Protein AF-A0A947CZM6-F1 (afdb_monomer_lite)

Sequence (108 aa):
MIAEAGWRAFPPRLPDQPIFYPVTNLDYAVRIARDWNTKFGDRLGHVTRFSVLKRYLDRFETRIVGGAEHEEYWIPAEGLPEFNANIVGLIEVVASFTEADRIAAETG

Foldseek 3Di:
DCVVVVQLADDQDDPVDFWDKDWDDPVVLVCCQQVPVLVDDPNKGWRKDWDFDVVVCVVWDWDQDDDPRGTITTHTSVCRVVRSVRIDDGIDGPDMYGNVNNVVVVPD

Organism: NCBI:txid2840188

Structure (mmCIF, N/CA/C/O backbone):
data_AF-A0A947CZM6-F1
#
_entry.id   AF-A0A947CZM6-F1
#
loop_
_atom_site.group_PDB
_atom_site.id
_atom_site.type_symbol
_atom_site.label_atom_id
_atom_site.label_alt_id
_atom_site.label_comp_id
_atom_site.label_asym_id
_atom_site.label_entity_id
_atom_site.label_seq_id
_atom_site.pdbx_PDB_ins_code
_atom_site.Cartn_x
_atom_site.Cartn_y
_atom_site.Cartn_z
_atom_site.occupancy
_atom_site.B_iso_or_equiv
_atom_site.auth_seq_id
_atom_site.auth_comp_id
_atom_site.auth_asym_id
_atom_site.auth_atom_id
_atom_site.pdbx_PDB_model_num
ATOM 1 N N . MET A 1 1 ? 9.346 -0.074 8.823 1.00 86.12 1 MET A N 1
ATOM 2 C CA . MET A 1 1 ? 8.863 -0.960 7.733 1.00 86.12 1 MET A CA 1
ATOM 3 C C . MET A 1 1 ? 7.653 -1.767 8.196 1.00 86.12 1 MET A C 1
ATOM 5 O O . MET A 1 1 ? 7.520 -1.989 9.390 1.00 86.12 1 MET A O 1
ATOM 9 N N . ILE A 1 2 ? 6.783 -2.239 7.291 1.00 91.94 2 ILE A N 1
ATOM 10 C CA . ILE A 1 2 ? 5.622 -3.089 7.664 1.00 91.94 2 ILE A CA 1
ATOM 11 C C . ILE A 1 2 ? 6.084 -4.388 8.355 1.00 91.94 2 ILE A C 1
ATOM 13 O O . ILE A 1 2 ? 5.483 -4.832 9.333 1.00 91.94 2 ILE A O 1
ATOM 17 N N . ALA A 1 3 ? 7.200 -4.961 7.891 1.00 92.69 3 ALA A N 1
ATOM 18 C CA . ALA A 1 3 ? 7.800 -6.159 8.476 1.00 92.69 3 ALA A CA 1
ATOM 19 C C . ALA A 1 3 ? 8.244 -5.964 9.941 1.00 92.69 3 ALA A C 1
ATOM 21 O O . ALA A 1 3 ? 8.068 -6.866 10.754 1.00 92.69 3 ALA A O 1
ATOM 22 N N . GLU A 1 4 ? 8.749 -4.779 10.305 1.00 93.69 4 GLU A N 1
ATOM 23 C CA . GLU A 1 4 ? 9.139 -4.453 11.692 1.00 93.69 4 GLU A CA 1
ATOM 24 C C . GLU A 1 4 ? 7.929 -4.399 12.631 1.00 93.69 4 GLU A C 1
ATOM 26 O O . GLU A 1 4 ? 8.049 -4.680 13.819 1.00 93.69 4 GLU A O 1
ATOM 31 N N . ALA A 1 5 ? 6.746 -4.097 12.091 1.00 93.31 5 ALA A N 1
ATOM 32 C CA . ALA A 1 5 ? 5.481 -4.149 12.814 1.00 93.31 5 ALA A CA 1
ATOM 33 C C . ALA A 1 5 ? 4.820 -5.542 12.772 1.00 93.31 5 ALA A C 1
ATOM 35 O O . ALA A 1 5 ? 3.618 -5.671 13.020 1.00 93.31 5 ALA A O 1
ATOM 36 N N . GLY A 1 6 ? 5.567 -6.589 12.404 1.00 95.94 6 GLY A N 1
ATOM 37 C CA . GLY A 1 6 ? 5.058 -7.958 12.335 1.00 95.94 6 GLY A CA 1
ATOM 38 C C . GLY A 1 6 ? 3.922 -8.135 11.329 1.00 95.94 6 GLY A C 1
ATOM 39 O O . GLY A 1 6 ? 3.037 -8.955 11.562 1.00 95.94 6 GLY A O 1
ATOM 40 N N . TRP A 1 7 ? 3.919 -7.346 10.247 1.00 97.25 7 TRP A N 1
ATOM 41 C CA . TRP A 1 7 ? 2.888 -7.374 9.202 1.00 97.25 7 TRP A CA 1
ATOM 42 C C . TRP A 1 7 ? 1.480 -7.023 9.691 1.00 97.25 7 TRP A C 1
ATOM 44 O O . TRP A 1 7 ? 0.491 -7.446 9.103 1.00 97.25 7 TRP A O 1
ATOM 54 N N . ARG A 1 8 ? 1.369 -6.243 10.769 1.00 96.81 8 ARG A N 1
ATOM 55 C CA . ARG A 1 8 ? 0.077 -5.850 11.360 1.00 96.81 8 ARG A CA 1
ATOM 56 C C . ARG A 1 8 ? -0.229 -4.363 11.255 1.00 96.81 8 ARG A C 1
ATOM 58 O O . ARG A 1 8 ? -1.324 -3.953 11.619 1.00 96.81 8 ARG A O 1
ATOM 65 N N . ALA A 1 9 ? 0.722 -3.559 10.790 1.00 97.44 9 ALA A N 1
ATOM 66 C CA . ALA A 1 9 ? 0.562 -2.116 10.720 1.00 97.44 9 ALA A CA 1
ATOM 67 C C . ALA A 1 9 ? 1.377 -1.500 9.582 1.00 97.44 9 ALA A C 1
ATOM 69 O O . ALA A 1 9 ? 2.501 -1.922 9.291 1.00 97.44 9 ALA A O 1
ATOM 70 N N . PHE A 1 10 ? 0.819 -0.450 8.986 1.00 97.00 10 PHE A N 1
ATOM 71 C CA . PHE A 1 10 ? 1.554 0.473 8.135 1.00 97.00 10 PHE A CA 1
ATOM 72 C C . PHE A 1 10 ? 2.381 1.441 8.994 1.00 97.00 10 PHE A C 1
ATOM 74 O O . PHE A 1 10 ? 1.904 1.875 10.049 1.00 97.00 10 PHE A O 1
ATOM 81 N N . PRO A 1 11 ? 3.611 1.793 8.573 1.00 94.94 11 PRO A N 1
ATOM 82 C CA . PRO A 1 11 ? 4.421 2.771 9.289 1.00 94.94 11 PRO A CA 1
ATOM 83 C C . PRO A 1 11 ? 3.774 4.167 9.236 1.00 94.94 11 PRO A C 1
ATOM 85 O O . PRO A 1 11 ? 3.006 4.443 8.310 1.00 94.94 11 PRO A O 1
ATOM 88 N N . PRO A 1 12 ? 4.104 5.067 10.183 1.00 94.00 12 PRO A N 1
ATOM 89 C CA . PRO A 1 12 ? 3.664 6.458 10.130 1.00 94.00 12 PRO A CA 1
ATOM 90 C C . PRO A 1 12 ? 3.984 7.113 8.781 1.00 94.00 12 PRO A C 1
ATOM 92 O O . PRO A 1 12 ? 5.031 6.847 8.183 1.00 94.00 12 PRO A O 1
ATOM 95 N N . ARG A 1 13 ? 3.081 7.978 8.308 1.00 93.94 13 ARG A N 1
ATOM 96 C CA . ARG A 1 13 ? 3.322 8.808 7.120 1.00 93.94 13 ARG A CA 1
ATOM 97 C C . ARG A 1 13 ? 4.387 9.862 7.431 1.00 93.94 13 ARG A C 1
ATOM 99 O O . ARG A 1 13 ? 4.554 10.261 8.584 1.00 93.94 13 ARG A O 1
ATOM 106 N N . LEU A 1 14 ? 5.103 10.308 6.402 1.00 91.06 14 LEU A N 1
ATOM 107 C CA . LEU A 1 14 ? 6.003 11.452 6.536 1.00 91.06 14 LEU A CA 1
ATOM 108 C C . LEU A 1 14 ? 5.194 12.751 6.745 1.00 91.06 14 LEU A C 1
ATOM 110 O O . LEU A 1 14 ? 4.028 12.799 6.352 1.00 91.06 14 LEU A O 1
ATOM 114 N N . PRO A 1 15 ? 5.773 13.811 7.345 1.00 89.06 15 PRO A N 1
ATOM 115 C CA . PRO A 1 15 ? 5.047 15.062 7.605 1.00 89.06 15 PRO A CA 1
ATOM 116 C C . PRO A 1 15 ? 4.432 15.721 6.360 1.00 89.06 15 PRO A C 1
ATOM 118 O O . PRO A 1 15 ? 3.424 16.411 6.461 1.00 89.06 15 PRO A O 1
ATOM 121 N N . ASP A 1 16 ? 5.024 15.504 5.188 1.00 91.94 16 ASP A N 1
ATOM 122 C CA . ASP A 1 16 ? 4.564 15.982 3.881 1.00 91.94 16 ASP A CA 1
ATOM 123 C C . ASP A 1 16 ? 3.489 15.084 3.240 1.00 91.94 16 ASP A C 1
ATOM 125 O O . ASP A 1 16 ? 2.989 15.377 2.156 1.00 91.94 16 ASP A O 1
ATOM 129 N N . GLN A 1 17 ? 3.107 13.993 3.906 1.00 9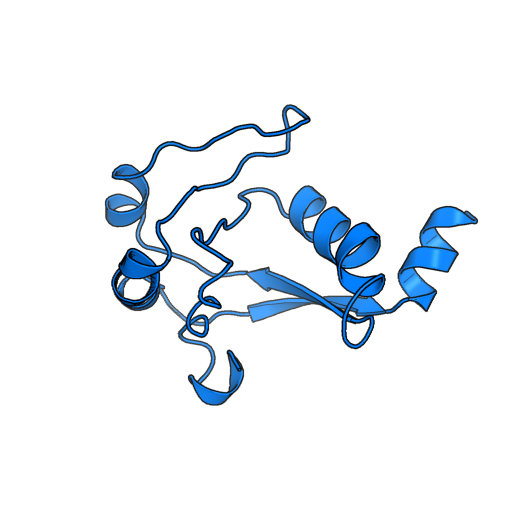2.00 17 GLN A N 1
ATOM 130 C CA . GLN A 1 17 ? 2.132 13.013 3.439 1.00 92.00 17 GLN A CA 1
ATOM 131 C C . GLN A 1 17 ? 0.886 13.044 4.340 1.00 92.00 17 GLN A C 1
ATOM 133 O O . GLN A 1 17 ? 0.737 12.188 5.214 1.00 92.00 17 GLN A O 1
ATOM 138 N N . PRO A 1 18 ? -0.039 13.999 4.130 1.00 94.25 18 PRO A N 1
ATOM 139 C CA . PRO A 1 18 ? -1.151 14.260 5.050 1.00 94.25 18 PRO A CA 1
ATOM 140 C C . PRO A 1 18 ? -2.220 13.161 5.060 1.00 94.25 18 PRO A C 1
ATOM 142 O O . PRO A 1 18 ? -3.075 13.142 5.941 1.00 94.25 18 PRO A O 1
ATOM 145 N N . ILE A 1 19 ? -2.189 12.252 4.084 1.00 94.50 19 ILE A N 1
ATOM 146 C CA . ILE A 1 19 ? -3.176 11.188 3.930 1.00 94.50 19 ILE A CA 1
ATOM 147 C C . ILE A 1 19 ? -2.519 9.821 3.710 1.00 94.50 19 ILE A C 1
ATOM 149 O O . ILE A 1 19 ? -1.451 9.682 3.095 1.00 94.50 19 ILE A O 1
ATOM 153 N N . PHE A 1 20 ? -3.199 8.795 4.209 1.00 94.94 20 PHE A N 1
ATOM 154 C CA . PHE A 1 20 ? -3.044 7.399 3.836 1.00 94.94 20 PHE A CA 1
ATOM 155 C C . PHE A 1 20 ? -4.232 7.003 2.953 1.00 94.94 20 PHE A C 1
ATOM 157 O O . PHE A 1 20 ? -5.383 7.195 3.348 1.00 94.94 20 PHE A O 1
ATOM 164 N N . TYR A 1 21 ? -3.949 6.479 1.760 1.00 93.81 21 TYR A N 1
ATOM 165 C CA . TYR A 1 21 ? -4.966 6.238 0.739 1.00 93.81 21 TYR A CA 1
ATOM 166 C C . TYR A 1 21 ? -4.906 4.809 0.186 1.00 93.81 21 TYR A C 1
ATOM 168 O O . TYR A 1 21 ? -4.251 4.541 -0.820 1.00 93.81 21 TYR A O 1
ATOM 176 N N . PRO A 1 22 ? -5.534 3.835 0.865 1.00 94.38 22 PRO A N 1
ATOM 177 C CA . PRO A 1 22 ? -5.619 2.491 0.330 1.00 94.38 22 PRO A CA 1
ATOM 178 C C . PRO A 1 22 ? -6.618 2.445 -0.830 1.00 94.38 22 PRO A C 1
ATOM 180 O O . PRO A 1 22 ? -7.752 2.914 -0.709 1.00 94.38 22 PRO A O 1
ATOM 183 N N . VAL A 1 23 ? -6.191 1.844 -1.938 1.00 94.50 23 VAL A N 1
ATOM 184 C CA . VAL A 1 23 ? -7.034 1.599 -3.115 1.00 94.50 23 VAL A CA 1
ATOM 185 C C . VAL A 1 23 ? -7.886 0.344 -2.928 1.00 94.50 23 VAL A C 1
ATOM 187 O O . VAL A 1 23 ? -7.492 -0.576 -2.207 1.00 94.50 23 VAL A O 1
ATOM 190 N N . THR A 1 24 ? -9.042 0.286 -3.590 1.00 92.12 24 THR A N 1
ATOM 191 C CA . THR A 1 24 ? -10.007 -0.823 -3.446 1.00 92.12 24 THR A CA 1
ATOM 192 C C . THR A 1 24 ? -9.932 -1.860 -4.574 1.00 92.12 24 THR A C 1
ATOM 194 O O . THR A 1 24 ? -10.535 -2.927 -4.466 1.00 92.12 24 THR A O 1
ATOM 197 N N . ASN A 1 25 ? -9.150 -1.593 -5.629 1.00 90.50 25 ASN A N 1
ATOM 198 C CA . ASN A 1 25 ? -9.006 -2.454 -6.805 1.00 90.50 25 ASN A CA 1
ATOM 199 C C . ASN A 1 25 ? -7.550 -2.940 -6.981 1.00 90.50 25 ASN A C 1
ATOM 201 O O . ASN A 1 25 ? -6.608 -2.141 -7.005 1.00 90.50 25 ASN A O 1
ATOM 205 N N . LEU A 1 26 ? -7.369 -4.258 -7.145 1.00 93.50 26 LEU A N 1
ATOM 206 C CA . LEU A 1 26 ? -6.061 -4.894 -7.340 1.00 93.50 26 LEU A CA 1
ATOM 207 C C . LEU A 1 26 ? -5.358 -4.426 -8.621 1.00 93.50 26 LEU A C 1
ATOM 209 O O . LEU A 1 26 ? -4.169 -4.123 -8.576 1.00 93.50 26 LEU A O 1
ATOM 213 N N . ASP A 1 27 ? -6.071 -4.325 -9.740 1.00 92.94 27 ASP A N 1
ATOM 214 C CA . ASP A 1 27 ? -5.497 -3.894 -11.017 1.00 92.94 27 ASP A CA 1
ATOM 215 C C . ASP A 1 27 ? -5.017 -2.445 -10.936 1.00 92.94 27 ASP A C 1
ATOM 217 O O . ASP A 1 27 ? -3.998 -2.070 -11.524 1.00 92.94 27 ASP A O 1
ATOM 221 N N . TYR A 1 28 ? -5.720 -1.606 -10.169 1.00 92.06 28 TYR A N 1
ATOM 222 C CA . TYR A 1 28 ? -5.239 -0.259 -9.892 1.00 92.06 28 TYR A CA 1
ATOM 223 C C . TYR A 1 28 ? -3.997 -0.267 -8.995 1.00 92.06 28 TYR A C 1
ATOM 225 O O . TYR A 1 28 ? -3.010 0.392 -9.326 1.00 92.06 28 TYR A O 1
ATOM 233 N N . ALA A 1 29 ? -3.994 -1.066 -7.926 1.00 95.25 29 ALA A N 1
ATOM 234 C CA . ALA A 1 29 ? -2.832 -1.215 -7.053 1.00 95.25 29 ALA A CA 1
ATOM 235 C C . ALA A 1 29 ? -1.588 -1.697 -7.820 1.00 95.25 29 ALA A C 1
ATOM 237 O O . ALA A 1 29 ? -0.493 -1.172 -7.617 1.00 95.25 29 ALA A O 1
ATOM 238 N N . VAL A 1 30 ? -1.760 -2.652 -8.740 1.00 95.44 30 VAL A N 1
ATOM 239 C CA . VAL A 1 30 ? -0.703 -3.159 -9.625 1.00 95.44 30 VAL A CA 1
ATOM 240 C C . VAL A 1 30 ? -0.172 -2.055 -10.531 1.00 95.44 30 VAL A C 1
ATOM 242 O O . VAL A 1 30 ? 1.042 -1.883 -10.609 1.00 95.44 30 VAL A O 1
ATOM 245 N N . ARG A 1 31 ? -1.049 -1.269 -11.170 1.00 92.75 31 ARG A N 1
ATOM 246 C CA . ARG A 1 31 ? -0.622 -0.133 -12.003 1.00 92.75 31 ARG A CA 1
ATOM 247 C C . ARG A 1 31 ? 0.161 0.901 -11.202 1.00 92.75 31 ARG A C 1
ATOM 249 O O . ARG A 1 31 ? 1.215 1.328 -11.654 1.00 92.75 31 ARG A O 1
ATOM 256 N N . ILE A 1 32 ? -0.290 1.268 -10.000 1.00 92.81 32 ILE A N 1
ATOM 257 C CA . ILE A 1 32 ? 0.464 2.191 -9.134 1.00 92.81 32 ILE A CA 1
ATOM 258 C C . ILE A 1 32 ? 1.833 1.596 -8.788 1.00 92.81 32 ILE A C 1
ATOM 260 O O . ILE A 1 32 ? 2.860 2.255 -8.954 1.00 92.81 32 ILE A O 1
ATOM 264 N N . ALA A 1 33 ? 1.868 0.343 -8.330 1.00 95.44 33 ALA A N 1
ATOM 265 C CA . ALA A 1 33 ? 3.106 -0.301 -7.915 1.00 95.44 33 ALA A CA 1
ATOM 266 C C . ALA A 1 33 ? 4.110 -0.412 -9.071 1.00 95.44 33 ALA A C 1
ATOM 268 O O . ALA A 1 33 ? 5.262 -0.021 -8.909 1.00 95.44 33 ALA A O 1
ATOM 269 N N . ARG A 1 34 ? 3.678 -0.899 -10.236 1.00 95.81 34 ARG A N 1
ATOM 270 C CA . ARG A 1 34 ? 4.548 -1.133 -11.392 1.00 95.81 34 ARG A CA 1
ATOM 271 C C . ARG A 1 34 ? 4.873 0.146 -12.161 1.00 95.81 34 ARG A C 1
ATOM 273 O O . ARG A 1 34 ? 6.024 0.367 -12.501 1.00 95.81 34 ARG A O 1
ATOM 280 N N . ASP A 1 35 ? 3.887 0.987 -12.455 1.00 93.56 35 ASP A N 1
ATOM 281 C CA . ASP A 1 35 ? 4.058 2.075 -13.428 1.00 93.56 35 ASP A CA 1
ATOM 282 C C . ASP A 1 35 ? 4.500 3.387 -12.763 1.00 93.56 35 ASP A C 1
ATOM 284 O O . ASP A 1 35 ? 5.056 4.267 -13.433 1.00 93.56 35 ASP A O 1
ATOM 288 N N . TRP A 1 36 ? 4.264 3.529 -11.453 1.00 91.62 36 TRP A N 1
ATOM 289 C CA . TRP A 1 36 ? 4.636 4.712 -10.678 1.00 91.62 36 TRP A CA 1
ATOM 290 C C . TRP A 1 36 ? 5.729 4.421 -9.649 1.00 91.62 36 TRP A C 1
ATOM 292 O O . TRP A 1 36 ? 6.792 5.034 -9.725 1.00 91.62 36 TRP A O 1
ATOM 302 N N . ASN A 1 37 ? 5.524 3.483 -8.719 1.00 92.06 37 ASN A N 1
ATOM 303 C CA . ASN A 1 37 ? 6.449 3.311 -7.589 1.00 92.06 37 ASN A CA 1
ATOM 304 C C . ASN A 1 37 ? 7.851 2.869 -8.028 1.00 92.06 37 ASN A C 1
ATOM 306 O O . ASN A 1 37 ? 8.831 3.364 -7.477 1.00 92.06 37 ASN A O 1
ATOM 310 N N . THR A 1 38 ? 7.983 2.060 -9.086 1.00 94.56 38 THR A N 1
ATOM 311 C CA . THR A 1 38 ? 9.310 1.672 -9.602 1.00 94.56 38 THR A CA 1
ATOM 312 C C . THR A 1 38 ? 10.107 2.837 -10.209 1.00 94.56 38 THR A C 1
ATOM 314 O O . THR A 1 38 ? 11.261 2.649 -10.585 1.00 94.56 38 THR A O 1
ATOM 317 N N . LYS A 1 39 ? 9.516 4.028 -10.387 1.00 92.00 39 LYS A N 1
ATOM 318 C CA . LYS A 1 39 ? 10.218 5.222 -10.899 1.00 92.00 39 LYS A CA 1
ATOM 319 C C . LYS A 1 39 ? 10.924 6.015 -9.795 1.00 92.00 39 LYS A C 1
ATOM 321 O O . LYS A 1 39 ? 11.754 6.867 -10.105 1.00 92.00 39 LYS A O 1
ATOM 326 N N . PHE A 1 40 ? 10.604 5.755 -8.528 1.00 88.56 40 PHE A N 1
ATOM 327 C CA . PHE A 1 40 ? 11.091 6.517 -7.377 1.00 88.56 40 PHE A CA 1
ATOM 328 C C . PHE A 1 40 ? 11.788 5.604 -6.359 1.00 88.56 40 PHE A C 1
ATOM 330 O O . PHE A 1 40 ? 11.684 4.383 -6.426 1.00 88.56 40 PHE A O 1
ATOM 337 N N . GLY A 1 41 ? 12.500 6.202 -5.398 1.00 86.31 41 GLY A N 1
ATOM 338 C CA . GLY A 1 41 ? 13.110 5.470 -4.284 1.00 86.31 41 GLY A CA 1
ATOM 339 C C . GLY A 1 41 ? 14.095 4.381 -4.726 1.00 86.31 41 GLY A C 1
ATOM 340 O O . GLY A 1 41 ? 14.990 4.633 -5.533 1.00 86.31 41 GLY A O 1
ATOM 341 N N . ASP A 1 42 ? 13.919 3.178 -4.180 1.00 90.12 42 ASP A N 1
ATOM 342 C CA . ASP A 1 42 ? 14.686 1.964 -4.495 1.00 90.12 42 ASP A CA 1
ATOM 343 C C . ASP A 1 42 ? 14.272 1.297 -5.820 1.00 90.12 42 ASP A C 1
ATOM 345 O O . ASP A 1 42 ? 14.837 0.270 -6.196 1.00 90.12 42 ASP A O 1
ATOM 349 N N . ARG A 1 43 ? 13.325 1.905 -6.548 1.00 93.25 43 ARG A N 1
ATOM 350 C CA . ARG A 1 43 ? 12.755 1.418 -7.810 1.00 93.25 43 ARG A CA 1
ATOM 351 C C . ARG A 1 43 ? 12.006 0.093 -7.681 1.00 93.25 43 ARG A C 1
ATOM 353 O O . ARG A 1 43 ? 11.871 -0.641 -8.665 1.00 93.25 43 ARG A O 1
ATOM 360 N N . LEU A 1 44 ? 11.475 -0.186 -6.493 1.00 94.69 44 LEU A N 1
ATOM 361 C CA . LEU A 1 44 ? 10.606 -1.323 -6.227 1.00 94.69 44 LEU A CA 1
ATOM 362 C C . LEU A 1 44 ? 9.162 -0.870 -6.003 1.00 94.69 44 LEU A C 1
ATOM 364 O O . LEU A 1 44 ? 8.872 0.155 -5.388 1.00 94.69 44 LEU A O 1
ATOM 368 N N . GLY A 1 45 ? 8.230 -1.671 -6.507 1.00 95.75 45 GLY A N 1
ATOM 369 C CA . GLY A 1 45 ? 6.803 -1.505 -6.279 1.00 95.75 45 GLY A CA 1
ATOM 370 C C . GLY A 1 45 ? 6.231 -2.740 -5.609 1.00 95.75 45 GLY A C 1
ATOM 371 O O . GLY A 1 45 ? 6.342 -3.832 -6.153 1.00 95.75 45 GLY A O 1
ATOM 372 N N . HIS A 1 46 ? 5.571 -2.582 -4.464 1.00 96.06 46 HIS A N 1
ATOM 373 C CA . HIS A 1 46 ? 4.887 -3.684 -3.789 1.00 96.06 46 HIS A CA 1
ATOM 374 C C . HIS A 1 46 ? 3.388 -3.429 -3.724 1.00 96.06 46 HIS A C 1
ATOM 376 O O . HIS A 1 46 ? 2.947 -2.346 -3.337 1.00 96.06 46 HIS A O 1
ATOM 382 N N . VAL A 1 47 ? 2.609 -4.458 -4.044 1.00 97.44 47 VAL A N 1
ATOM 383 C CA . VAL A 1 47 ? 1.175 -4.487 -3.774 1.00 97.44 47 VAL A CA 1
ATOM 384 C C . VAL A 1 47 ? 0.967 -5.244 -2.477 1.00 97.44 47 VAL A C 1
ATOM 386 O O . VAL A 1 47 ? 1.323 -6.420 -2.371 1.00 97.44 47 VAL A O 1
ATOM 389 N N . THR A 1 48 ? 0.376 -4.565 -1.497 1.00 97.50 48 THR A N 1
ATOM 390 C CA . THR A 1 48 ? -0.030 -5.192 -0.240 1.00 97.50 48 THR A CA 1
ATOM 391 C C . THR A 1 48 ? -1.542 -5.317 -0.167 1.00 97.50 48 THR A C 1
ATOM 393 O O . THR A 1 48 ? -2.271 -4.402 -0.543 1.00 97.50 48 THR A O 1
ATOM 396 N N . ARG A 1 49 ? -2.013 -6.466 0.315 1.00 97.88 49 ARG A N 1
ATOM 397 C CA . ARG A 1 49 ? -3.419 -6.755 0.579 1.00 97.88 49 ARG A CA 1
ATOM 398 C C . ARG A 1 49 ? -3.616 -6.911 2.076 1.00 97.88 49 ARG A C 1
ATOM 400 O O . ARG A 1 49 ? -2.797 -7.516 2.759 1.00 97.88 49 ARG A O 1
ATOM 407 N N . PHE A 1 50 ? -4.717 -6.386 2.583 1.00 97.44 50 PHE A N 1
ATOM 408 C CA . PHE A 1 50 ? -5.092 -6.498 3.984 1.00 97.44 50 PHE A CA 1
ATOM 409 C C . PHE A 1 50 ? -6.614 -6.476 4.100 1.00 97.44 50 PHE A C 1
ATOM 411 O O . PHE A 1 50 ? -7.315 -6.043 3.185 1.00 97.44 50 PHE A O 1
ATOM 418 N N . SER A 1 51 ? -7.125 -6.949 5.232 1.00 97.50 51 SER A N 1
ATOM 419 C CA . SER A 1 51 ? -8.533 -6.797 5.597 1.00 97.50 51 SER A CA 1
ATOM 420 C C . SER A 1 51 ? -8.652 -5.759 6.702 1.00 97.50 51 SER A C 1
ATOM 422 O O . SER A 1 51 ? -7.793 -5.678 7.575 1.00 97.50 51 SER A O 1
ATOM 424 N N . VAL A 1 52 ? -9.720 -4.974 6.690 1.00 96.88 52 VAL A N 1
ATOM 425 C CA . VAL A 1 52 ? -10.015 -3.981 7.728 1.00 96.88 52 VAL A CA 1
ATOM 426 C C . VAL A 1 52 ? -11.498 -4.056 8.066 1.00 96.88 52 VAL A C 1
ATOM 428 O O . VAL A 1 52 ? -12.327 -4.448 7.242 1.00 96.88 52 VAL A O 1
ATOM 431 N N . LEU A 1 53 ? -11.847 -3.729 9.305 1.00 97.31 53 LEU A N 1
ATOM 432 C CA . LEU A 1 53 ? -13.233 -3.772 9.750 1.00 97.31 53 LEU A CA 1
ATOM 433 C C . LEU A 1 53 ? -14.110 -2.806 8.940 1.00 97.31 53 LEU A C 1
ATOM 435 O O . LEU A 1 53 ? -13.931 -1.592 9.007 1.00 97.31 53 LEU A O 1
ATOM 439 N N . LYS A 1 54 ? -15.131 -3.336 8.251 1.00 93.81 54 LYS A N 1
ATOM 440 C CA . LYS A 1 54 ? -16.075 -2.527 7.458 1.00 93.81 54 LYS A CA 1
ATOM 441 C C . LYS A 1 54 ? -16.699 -1.386 8.270 1.00 93.81 54 LYS A C 1
ATOM 443 O O . LYS A 1 54 ? -16.707 -0.254 7.816 1.00 93.81 54 LYS A O 1
ATOM 448 N N . ARG A 1 55 ? -17.124 -1.655 9.512 1.00 95.31 55 ARG A N 1
ATOM 449 C CA . ARG A 1 55 ? -17.695 -0.638 10.423 1.00 95.31 55 ARG A CA 1
ATOM 450 C C . ARG A 1 55 ? -16.775 0.561 10.682 1.00 95.31 55 ARG A C 1
ATOM 452 O O . ARG A 1 55 ? -17.255 1.628 11.040 1.00 95.31 55 ARG A O 1
ATOM 459 N N . TYR A 1 56 ? -15.463 0.364 10.572 1.00 95.19 56 TYR A N 1
ATOM 460 C CA . TYR A 1 56 ? -14.492 1.442 10.689 1.00 95.19 56 TYR A CA 1
ATOM 461 C C . TYR A 1 56 ? -14.391 2.209 9.365 1.00 95.19 56 TYR A C 1
ATOM 463 O O . TYR A 1 56 ? -14.472 3.434 9.378 1.00 95.19 56 TYR A O 1
ATOM 471 N N . LEU A 1 57 ? -14.297 1.499 8.232 1.00 93.00 57 LEU A N 1
ATOM 472 C CA . LEU A 1 57 ? -14.269 2.115 6.900 1.00 93.00 57 LEU A CA 1
ATOM 473 C C . LEU A 1 57 ? -15.541 2.894 6.555 1.00 93.00 57 LEU A C 1
ATOM 475 O O . LEU A 1 57 ? -15.443 3.896 5.864 1.00 93.00 57 LEU A O 1
ATOM 479 N N . ASP A 1 58 ? -16.704 2.500 7.078 1.00 92.62 58 ASP A N 1
ATOM 480 C CA . ASP A 1 58 ? -17.988 3.184 6.852 1.00 92.62 58 ASP A CA 1
ATOM 481 C C . ASP A 1 58 ? -18.001 4.645 7.361 1.00 92.62 58 ASP A C 1
ATOM 483 O O . ASP A 1 58 ? -18.920 5.400 7.056 1.00 92.62 58 ASP A O 1
ATOM 487 N N . ARG A 1 59 ? -16.982 5.064 8.127 1.00 92.94 59 ARG A N 1
ATOM 488 C CA . ARG A 1 59 ? -16.762 6.461 8.546 1.00 92.94 59 ARG A CA 1
ATOM 489 C C . ARG A 1 59 ? -16.112 7.330 7.465 1.00 92.94 59 ARG A C 1
ATOM 491 O O . ARG A 1 59 ? -16.040 8.543 7.645 1.00 92.94 59 ARG A O 1
ATOM 498 N N . PHE A 1 60 ? -15.596 6.725 6.398 1.00 91.19 60 PHE A N 1
ATOM 499 C CA . PHE A 1 60 ? -14.854 7.391 5.335 1.00 91.19 60 PHE A CA 1
ATOM 500 C C . PHE A 1 60 ? -15.583 7.208 4.006 1.00 91.19 60 PHE A C 1
ATOM 502 O O . PHE A 1 60 ? -16.023 6.113 3.664 1.00 91.19 60 PHE A O 1
ATOM 509 N N . GLU A 1 61 ? -15.681 8.283 3.234 1.00 85.88 61 GLU A N 1
ATOM 510 C CA . GLU A 1 61 ? -16.165 8.206 1.857 1.00 85.88 61 GLU A CA 1
ATOM 511 C C . GLU A 1 61 ? -15.046 7.705 0.942 1.00 85.88 61 GLU A C 1
ATOM 513 O O . GLU A 1 61 ? -13.892 8.132 1.071 1.00 85.88 61 GLU A O 1
ATOM 518 N N . THR A 1 62 ? -15.390 6.837 -0.009 1.00 86.00 62 THR A N 1
ATOM 519 C CA . THR A 1 62 ? -14.488 6.522 -1.113 1.00 86.00 62 THR A CA 1
ATOM 520 C C . THR A 1 62 ? -14.455 7.675 -2.112 1.00 86.00 62 THR A C 1
ATOM 522 O O . THR A 1 62 ? -15.423 8.419 -2.302 1.00 86.00 62 THR A O 1
ATOM 525 N N . ARG A 1 63 ? -13.295 7.870 -2.731 1.00 85.38 63 ARG A N 1
ATOM 526 C CA . ARG A 1 63 ? -13.048 8.875 -3.762 1.00 85.38 63 ARG A CA 1
ATOM 527 C C . ARG A 1 63 ? -12.642 8.157 -5.034 1.00 85.38 63 ARG A C 1
ATOM 529 O O . ARG A 1 63 ? -11.830 7.244 -4.986 1.00 85.38 63 ARG A O 1
ATOM 536 N N . ILE A 1 64 ? -13.190 8.596 -6.161 1.00 83.25 64 ILE A N 1
ATOM 537 C CA . ILE A 1 64 ? -12.758 8.161 -7.489 1.00 83.25 64 ILE A CA 1
ATOM 538 C C . ILE A 1 64 ? -11.846 9.257 -8.038 1.00 83.25 64 ILE A C 1
ATOM 540 O O . ILE A 1 64 ? -12.302 10.385 -8.243 1.00 83.25 64 ILE A O 1
ATOM 544 N N . VAL A 1 65 ? -10.565 8.954 -8.247 1.00 75.56 65 VAL A N 1
ATOM 545 C CA . VAL A 1 65 ? -9.559 9.942 -8.670 1.00 75.56 65 VAL A CA 1
ATOM 546 C C . VAL A 1 65 ? -8.963 9.550 -10.017 1.00 75.56 65 VAL A C 1
ATOM 548 O O . VAL A 1 65 ? -8.282 8.545 -10.134 1.00 75.56 65 VAL A O 1
ATOM 551 N N . GLY A 1 66 ? -9.176 10.367 -11.049 1.00 73.50 66 GLY A N 1
ATOM 552 C CA . GLY A 1 66 ? -8.695 10.081 -12.403 1.00 73.50 66 GLY A CA 1
ATOM 553 C C . GLY A 1 66 ? -9.711 9.278 -13.217 1.00 73.50 66 GLY A C 1
ATOM 554 O O . GLY A 1 66 ? -10.470 9.867 -13.982 1.00 73.50 66 GLY A O 1
ATOM 555 N N . GLY A 1 67 ? -9.726 7.950 -13.076 1.00 71.50 67 GLY A N 1
ATOM 556 C CA . GLY A 1 67 ? -10.609 7.030 -13.808 1.00 71.50 67 GLY A CA 1
ATOM 557 C C . GLY A 1 67 ? -11.631 6.320 -12.915 1.00 71.50 67 GLY A C 1
ATOM 558 O O . GLY A 1 67 ? -11.444 6.228 -11.712 1.00 71.50 67 GLY A O 1
ATOM 559 N N . ALA A 1 68 ? -12.702 5.771 -13.501 1.00 68.06 68 ALA A N 1
ATOM 560 C CA . ALA A 1 68 ? -13.803 5.133 -12.757 1.00 68.06 68 ALA A CA 1
ATOM 561 C C . ALA A 1 68 ? -13.367 3.966 -11.840 1.00 68.06 68 ALA A C 1
ATOM 563 O O . ALA A 1 68 ? -13.994 3.723 -10.817 1.00 68.06 68 ALA A O 1
ATOM 564 N N . GLU A 1 69 ? -12.275 3.284 -12.191 1.00 69.88 69 GLU A N 1
ATOM 565 C CA . GLU A 1 69 ? -11.682 2.160 -11.444 1.00 69.88 69 GLU A CA 1
ATOM 566 C C . GLU A 1 69 ? -10.708 2.612 -10.333 1.00 69.88 69 GLU A C 1
ATOM 568 O O . GLU A 1 69 ? -10.115 1.788 -9.636 1.00 69.88 69 GLU A O 1
ATOM 573 N N . HIS A 1 70 ? -10.457 3.919 -10.211 1.00 81.38 70 HIS A N 1
ATOM 574 C CA . HIS A 1 70 ? -9.478 4.501 -9.290 1.00 81.38 70 HIS A CA 1
ATOM 575 C C . HIS A 1 70 ? -10.132 4.914 -7.980 1.00 81.38 70 HIS A C 1
ATOM 577 O O . HIS A 1 70 ? -10.097 6.078 -7.582 1.00 81.38 70 HIS A O 1
ATOM 583 N N . GLU A 1 71 ? -10.779 3.944 -7.346 1.00 88.50 71 GLU A N 1
ATOM 584 C CA . GLU A 1 71 ? -11.434 4.136 -6.064 1.00 88.50 71 GLU A CA 1
ATOM 585 C C . GLU A 1 71 ? -10.441 3.941 -4.905 1.00 88.50 71 GLU A C 1
ATOM 587 O O . GLU A 1 71 ? -9.711 2.946 -4.822 1.00 88.50 71 GLU A O 1
ATOM 592 N N . GLU A 1 72 ? -10.415 4.916 -4.000 1.00 92.88 72 GLU A N 1
ATOM 593 C CA . GLU A 1 72 ? -9.538 4.947 -2.834 1.00 92.88 72 GLU A CA 1
ATOM 594 C C . GLU A 1 72 ? -10.231 5.563 -1.616 1.00 92.88 72 GLU A C 1
ATOM 596 O O . GLU A 1 72 ? -11.104 6.424 -1.731 1.00 92.88 72 GLU A O 1
ATOM 601 N N . TYR A 1 73 ? -9.828 5.132 -0.422 1.00 94.19 73 TYR A N 1
ATOM 602 C CA . TYR A 1 73 ? -10.188 5.822 0.817 1.00 94.19 73 TYR A CA 1
ATOM 603 C C . TYR A 1 73 ? -9.206 6.948 1.087 1.00 94.19 73 TYR A C 1
ATOM 605 O O . TYR A 1 73 ? -8.027 6.807 0.792 1.00 94.19 73 TYR A O 1
ATOM 613 N N . TRP A 1 74 ? -9.650 8.040 1.705 1.00 94.69 74 TRP A N 1
ATOM 614 C CA . TRP A 1 74 ? -8.756 9.093 2.194 1.00 94.69 74 TRP A CA 1
ATOM 615 C C . TRP A 1 74 ? -8.806 9.133 3.718 1.00 94.69 74 TRP A C 1
ATOM 617 O O . TRP A 1 74 ? -9.766 9.628 4.308 1.00 94.69 74 TRP A O 1
ATOM 627 N N . ILE A 1 75 ? -7.771 8.591 4.357 1.00 94.31 75 ILE A N 1
ATOM 628 C CA . ILE A 1 75 ? -7.645 8.545 5.814 1.00 94.31 75 ILE A CA 1
ATOM 629 C C . ILE A 1 75 ? -6.576 9.561 6.226 1.00 94.31 75 ILE A C 1
ATOM 631 O O . ILE A 1 75 ? -5.456 9.482 5.714 1.00 94.31 75 ILE A O 1
ATOM 635 N N . PRO A 1 76 ? -6.870 10.505 7.136 1.00 94.75 76 PRO A N 1
ATOM 636 C CA . PRO A 1 76 ? -5.862 11.436 7.631 1.00 94.75 76 PRO A CA 1
ATOM 637 C C . PRO A 1 76 ? -4.667 10.695 8.239 1.00 94.75 76 PRO A C 1
ATOM 639 O O . PRO A 1 76 ? -4.841 9.661 8.890 1.00 94.75 76 PRO A O 1
ATOM 642 N N . ALA A 1 77 ? -3.452 11.203 8.038 1.00 95.25 77 ALA A N 1
ATOM 643 C CA . ALA A 1 77 ? -2.232 10.569 8.536 1.00 95.25 77 ALA A CA 1
ATOM 644 C C . ALA A 1 77 ? -2.260 10.364 10.062 1.00 95.25 77 ALA A C 1
ATOM 646 O O . ALA A 1 77 ? -1.809 9.330 10.558 1.00 95.25 77 ALA A O 1
ATOM 647 N N . GLU A 1 78 ? -2.860 11.298 10.802 1.00 94.00 78 GLU A N 1
ATOM 648 C CA . GLU A 1 78 ? -3.095 11.209 12.245 1.00 94.00 78 GLU A CA 1
ATOM 649 C C . GLU A 1 78 ? -4.070 10.088 12.643 1.00 94.00 78 GLU A C 1
ATOM 651 O O . GLU A 1 78 ? -4.014 9.594 13.767 1.00 94.00 78 GLU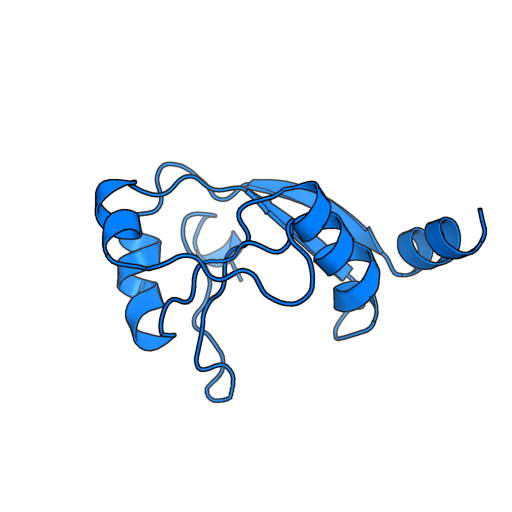 A O 1
ATOM 656 N N . GLY A 1 79 ? -4.933 9.650 11.722 1.00 94.12 79 GLY A N 1
ATOM 657 C CA . GLY A 1 79 ? -5.864 8.535 11.899 1.00 94.12 79 GLY A CA 1
ATOM 658 C C . GLY A 1 79 ? -5.253 7.162 11.604 1.00 94.12 79 GLY A C 1
ATOM 659 O O . GLY A 1 79 ? -5.874 6.140 11.902 1.00 94.12 79 GLY A O 1
ATOM 660 N N . LEU A 1 80 ? -4.032 7.102 11.057 1.00 95.81 80 LEU A N 1
ATOM 661 C CA . LEU A 1 80 ? -3.372 5.845 10.692 1.00 95.81 80 LEU A CA 1
ATOM 662 C C . LEU A 1 80 ? -3.147 4.879 11.878 1.00 95.81 80 LEU A C 1
ATOM 664 O O . LEU A 1 80 ? -3.300 3.671 11.684 1.00 95.81 80 LEU A O 1
ATOM 668 N N . PRO A 1 81 ? -2.845 5.331 13.115 1.00 96.56 81 PRO A N 1
ATOM 669 C CA . PRO A 1 81 ? -2.798 4.436 14.272 1.00 96.56 81 PRO A CA 1
ATOM 670 C C . PRO A 1 81 ? -4.139 3.740 14.551 1.00 96.56 81 PRO A C 1
ATOM 672 O O . PRO A 1 81 ? -4.161 2.541 14.825 1.00 96.56 81 PRO A O 1
ATOM 675 N N . GLU A 1 82 ? -5.258 4.463 14.432 1.00 97.62 82 GLU A N 1
ATOM 676 C CA . GLU A 1 82 ? -6.599 3.886 14.593 1.00 97.62 82 GLU A CA 1
ATOM 677 C C . GLU A 1 82 ? -6.916 2.918 13.446 1.00 97.62 82 GLU A C 1
ATOM 679 O O . GLU A 1 82 ? -7.440 1.829 13.680 1.00 97.62 82 GLU A O 1
ATOM 684 N N . PHE A 1 83 ? -6.539 3.272 12.215 1.00 97.44 83 PHE A N 1
ATOM 685 C CA . PHE A 1 83 ? -6.666 2.388 11.059 1.00 97.44 83 PHE A CA 1
ATOM 686 C C . PHE A 1 83 ? -5.938 1.057 11.284 1.00 97.44 83 PHE A C 1
ATOM 688 O O . PHE A 1 83 ? -6.538 -0.007 11.138 1.00 97.44 83 PHE A O 1
ATOM 695 N N . ASN A 1 84 ? -4.671 1.110 11.707 1.00 97.88 84 ASN A N 1
ATOM 696 C CA . ASN A 1 84 ? -3.858 -0.076 11.976 1.00 97.88 84 ASN A CA 1
ATOM 697 C C . ASN A 1 84 ? -4.492 -0.978 13.047 1.00 97.88 84 ASN A C 1
ATOM 699 O O . ASN A 1 84 ? -4.486 -2.197 12.904 1.00 97.88 84 ASN A O 1
ATOM 703 N N . ALA A 1 85 ? -5.105 -0.397 14.084 1.00 97.75 85 ALA A N 1
ATOM 704 C CA . ALA A 1 85 ? -5.821 -1.155 15.113 1.00 97.75 85 ALA A CA 1
ATOM 705 C C . ALA A 1 85 ? -7.084 -1.874 14.591 1.00 97.75 85 ALA A C 1
ATOM 707 O O . ALA A 1 85 ? -7.572 -2.804 15.233 1.00 97.75 85 ALA A O 1
ATOM 708 N N . ASN A 1 86 ? -7.612 -1.460 13.436 1.00 98.06 86 ASN A N 1
ATOM 709 C CA . ASN A 1 86 ? -8.774 -2.065 12.785 1.00 98.06 86 ASN A CA 1
ATOM 710 C C . ASN A 1 86 ? -8.403 -3.061 11.668 1.00 98.06 86 ASN A C 1
ATOM 712 O O . ASN A 1 86 ? -9.313 -3.647 11.070 1.00 98.06 86 ASN A O 1
ATOM 716 N N . ILE A 1 87 ? -7.109 -3.277 11.390 1.00 98.12 87 ILE A N 1
ATOM 717 C CA . ILE A 1 87 ? -6.648 -4.321 10.466 1.00 98.12 87 ILE A CA 1
ATOM 718 C C . ILE A 1 87 ? -6.966 -5.699 11.056 1.00 98.12 87 ILE A C 1
ATOM 720 O O . ILE A 1 87 ? -6.692 -5.996 12.219 1.00 98.12 87 ILE A O 1
ATOM 724 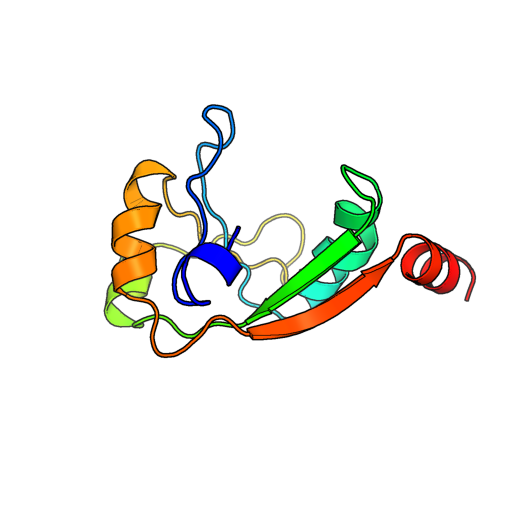N N . VAL A 1 88 ? -7.545 -6.562 10.226 1.00 97.88 88 VAL A N 1
ATOM 725 C CA . VAL A 1 88 ? -7.890 -7.942 10.559 1.00 97.88 88 VAL A CA 1
ATOM 726 C C . VAL A 1 88 ? -6.888 -8.871 9.885 1.00 97.88 88 VAL A C 1
ATOM 728 O O . VAL A 1 88 ? -6.779 -8.898 8.662 1.00 97.88 88 VAL A O 1
ATOM 731 N N . GLY A 1 89 ? -6.182 -9.667 10.688 1.00 97.25 89 GLY A N 1
ATOM 732 C CA . GLY A 1 89 ? -5.167 -10.592 10.188 1.00 97.25 89 GLY A CA 1
ATOM 733 C C . GLY A 1 89 ? -3.829 -9.904 9.919 1.00 97.25 89 GLY A C 1
ATOM 734 O O . GLY A 1 89 ? -3.367 -9.113 10.743 1.00 97.25 89 GLY A O 1
ATOM 735 N N . LEU A 1 90 ? -3.191 -10.271 8.808 1.00 97.81 90 LEU A N 1
ATOM 736 C CA . LEU A 1 90 ? -1.893 -9.750 8.387 1.00 97.81 90 LEU A CA 1
ATOM 737 C C . LEU A 1 90 ? -2.025 -8.956 7.087 1.00 97.81 90 LEU A C 1
ATOM 739 O O . LEU A 1 90 ? -2.929 -9.180 6.282 1.00 97.81 90 LEU A O 1
ATOM 743 N N . ILE A 1 91 ? -1.081 -8.045 6.892 1.00 98.38 91 ILE A N 1
ATOM 744 C CA . ILE A 1 91 ? -0.796 -7.404 5.618 1.00 98.38 91 ILE A CA 1
ATOM 745 C C . ILE A 1 91 ? 0.064 -8.377 4.805 1.00 98.38 91 ILE A C 1
ATOM 747 O O . ILE A 1 91 ? 1.118 -8.811 5.263 1.00 98.38 91 ILE A O 1
ATOM 751 N N . GLU A 1 92 ? -0.372 -8.709 3.598 1.00 97.81 92 GLU A N 1
ATOM 752 C CA . GLU A 1 92 ? 0.284 -9.673 2.715 1.00 97.81 92 GLU A CA 1
ATOM 753 C C . GLU A 1 92 ? 0.830 -8.964 1.480 1.00 97.81 92 GLU A C 1
ATOM 755 O O . GLU A 1 92 ? 0.110 -8.195 0.847 1.00 97.81 92 GLU A O 1
ATOM 760 N N . VAL A 1 93 ? 2.073 -9.242 1.085 1.00 97.56 93 VAL A N 1
ATOM 761 C CA . VAL A 1 93 ? 2.554 -8.845 -0.247 1.00 97.56 93 VAL A CA 1
ATOM 762 C C . VAL A 1 93 ? 1.976 -9.819 -1.265 1.00 97.56 93 VAL A C 1
ATOM 764 O O . VAL A 1 93 ? 2.243 -11.015 -1.191 1.00 97.56 93 VAL A O 1
ATOM 767 N N . VAL A 1 94 ? 1.190 -9.313 -2.212 1.00 97.69 94 VAL A N 1
ATOM 768 C CA . VAL A 1 94 ? 0.539 -10.136 -3.248 1.00 97.69 94 VAL A CA 1
ATOM 769 C C . VAL A 1 94 ? 1.178 -9.975 -4.624 1.00 97.69 94 VAL A C 1
ATOM 771 O O . VAL A 1 94 ? 1.007 -10.838 -5.478 1.00 97.69 94 VAL A O 1
ATOM 774 N N . ALA A 1 95 ? 1.937 -8.898 -4.837 1.00 97.25 95 ALA A N 1
ATOM 775 C CA . ALA A 1 95 ? 2.754 -8.698 -6.027 1.00 97.25 95 ALA A CA 1
ATOM 776 C C . ALA A 1 95 ? 3.941 -7.780 -5.716 1.00 97.25 95 ALA A C 1
ATOM 778 O O . ALA A 1 95 ? 3.849 -6.901 -4.855 1.00 97.25 95 ALA A O 1
ATOM 779 N N . SER A 1 96 ? 5.035 -7.972 -6.447 1.00 97.19 96 SER A N 1
ATOM 780 C CA . SER A 1 96 ? 6.215 -7.111 -6.414 1.00 97.19 96 SER A CA 1
ATOM 781 C C . SER A 1 96 ? 6.686 -6.855 -7.837 1.00 97.19 96 SER A C 1
ATOM 783 O O . SER A 1 96 ? 6.630 -7.758 -8.667 1.00 97.19 96 SER A O 1
ATOM 785 N N . PHE A 1 97 ? 7.158 -5.643 -8.092 1.00 97.19 97 PHE A N 1
ATOM 786 C CA . PHE A 1 97 ? 7.608 -5.184 -9.396 1.00 97.19 97 PHE A CA 1
ATOM 787 C C . PHE A 1 97 ? 8.943 -4.465 -9.267 1.00 97.19 97 PHE A C 1
ATOM 789 O O . PHE A 1 97 ? 9.198 -3.749 -8.295 1.00 97.19 97 PHE A O 1
ATOM 796 N N . THR A 1 98 ? 9.767 -4.640 -10.285 1.00 96.56 98 THR A N 1
ATOM 797 C CA . THR A 1 98 ? 11.034 -3.950 -10.493 1.00 96.56 98 THR A CA 1
ATOM 798 C C . THR A 1 98 ? 10.918 -2.972 -11.660 1.00 96.56 98 THR A C 1
ATOM 800 O O . THR A 1 98 ? 9.985 -3.031 -12.464 1.00 96.56 98 THR A O 1
ATOM 803 N N . GLU A 1 99 ? 11.909 -2.093 -11.811 1.00 94.50 99 GLU A N 1
ATOM 804 C CA . GLU A 1 99 ? 12.029 -1.244 -13.001 1.00 94.50 99 GLU A CA 1
ATOM 805 C C . GLU A 1 99 ? 12.028 -2.056 -14.313 1.00 94.50 99 GLU A C 1
ATOM 807 O O . GLU A 1 99 ? 11.457 -1.605 -15.306 1.00 94.50 99 GLU A O 1
ATOM 812 N N . ALA A 1 100 ? 12.605 -3.263 -14.316 1.00 93.06 100 ALA A N 1
ATOM 813 C CA . ALA A 1 100 ? 12.612 -4.136 -15.488 1.00 93.06 100 ALA A CA 1
ATOM 814 C C . ALA A 1 100 ? 11.202 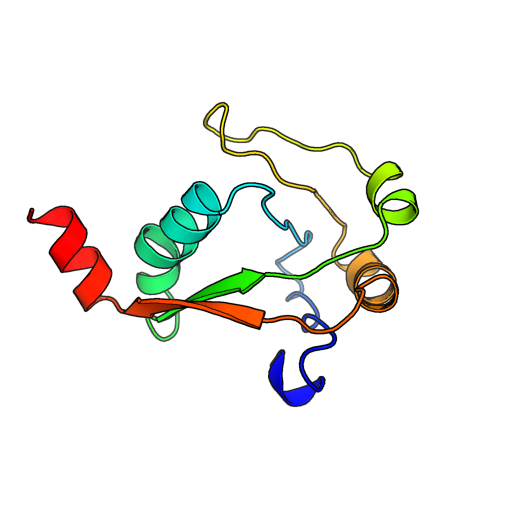-4.630 -15.853 1.00 93.06 100 ALA A C 1
ATOM 816 O O . ALA A 1 100 ? 10.850 -4.623 -17.032 1.00 93.06 100 ALA A O 1
ATOM 817 N N . ASP A 1 101 ? 10.376 -4.982 -14.862 1.00 93.06 101 ASP A N 1
ATOM 818 C CA . ASP A 1 101 ? 8.985 -5.400 -15.091 1.00 93.06 101 ASP A CA 1
ATOM 819 C C . ASP A 1 101 ? 8.157 -4.273 -15.722 1.00 93.06 101 ASP A C 1
ATOM 821 O O . ASP A 1 101 ? 7.330 -4.518 -16.602 1.00 93.06 101 ASP A O 1
ATOM 825 N N . ARG A 1 102 ? 8.406 -3.022 -15.310 1.00 93.44 102 ARG A N 1
ATOM 826 C CA . ARG A 1 102 ? 7.788 -1.843 -15.928 1.00 93.44 102 ARG A CA 1
ATOM 827 C C . ARG A 1 102 ? 8.218 -1.683 -17.387 1.00 93.44 102 ARG A C 1
ATOM 829 O O . ARG A 1 102 ? 7.361 -1.545 -18.252 1.00 93.44 102 ARG A O 1
ATOM 836 N N . ILE A 1 103 ? 9.522 -1.721 -17.670 1.00 90.75 103 ILE A N 1
ATOM 837 C CA . ILE A 1 103 ? 10.053 -1.565 -19.038 1.00 90.75 103 ILE A CA 1
ATOM 838 C C . ILE A 1 103 ? 9.514 -2.666 -19.963 1.00 90.75 103 ILE A C 1
ATOM 840 O O . ILE A 1 103 ? 9.137 -2.392 -21.103 1.00 90.75 103 ILE A O 1
ATOM 844 N N . ALA A 1 104 ? 9.427 -3.904 -19.472 1.00 89.81 104 ALA A N 1
ATOM 845 C CA . ALA A 1 104 ? 8.864 -5.016 -20.231 1.00 89.81 104 ALA A CA 1
ATOM 846 C C . ALA A 1 104 ? 7.374 -4.801 -20.553 1.00 89.81 104 ALA A C 1
ATOM 848 O O . ALA A 1 104 ? 6.942 -5.108 -21.659 1.00 89.81 104 ALA A O 1
ATOM 849 N N . ALA A 1 105 ? 6.601 -4.220 -19.630 1.00 85.62 105 ALA A N 1
ATOM 850 C CA . ALA A 1 105 ? 5.191 -3.897 -19.857 1.00 85.62 105 ALA A CA 1
ATOM 851 C C . ALA A 1 105 ? 4.968 -2.716 -20.824 1.00 85.62 105 ALA A C 1
ATOM 853 O O . ALA A 1 105 ? 3.889 -2.604 -21.393 1.00 85.62 105 ALA A O 1
ATOM 854 N N . GLU A 1 106 ? 5.956 -1.832 -20.999 1.00 82.94 106 GLU A N 1
ATOM 855 C CA . GLU A 1 106 ? 5.896 -0.686 -21.924 1.00 82.94 106 GLU A CA 1
ATOM 856 C C . GLU A 1 106 ? 6.308 -1.052 -23.364 1.00 82.94 106 GLU A C 1
ATOM 858 O O . GLU A 1 106 ? 6.002 -0.311 -24.297 1.00 82.94 106 GLU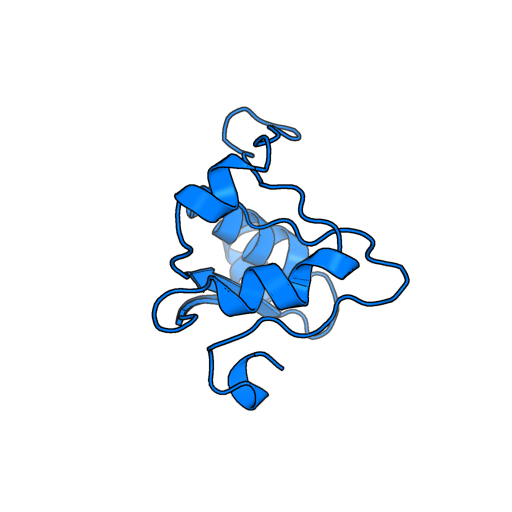 A O 1
ATOM 863 N N . THR A 1 107 ? 7.027 -2.165 -23.550 1.00 82.00 107 THR A N 1
ATOM 864 C CA . THR A 1 107 ? 7.624 -2.570 -24.838 1.00 82.00 107 THR A CA 1
ATOM 865 C C . THR A 1 107 ? 6.935 -3.757 -25.522 1.00 82.00 107 THR A C 1
ATOM 867 O O . THR A 1 107 ? 7.326 -4.106 -26.638 1.00 82.00 107 THR A O 1
ATOM 870 N N . GLY A 1 108 ? 5.928 -4.363 -24.882 1.00 59.12 108 GLY A N 1
ATOM 871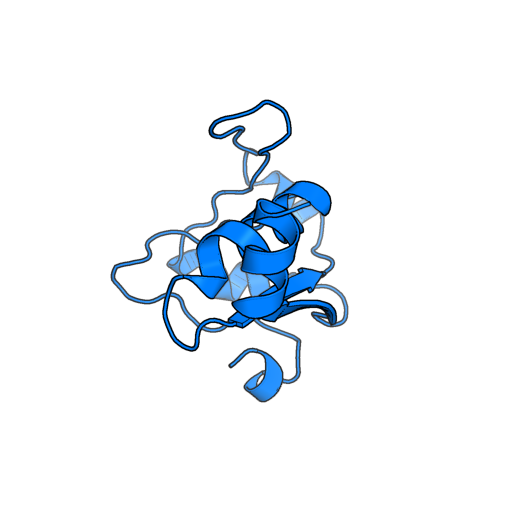 C CA . GLY A 1 108 ? 5.089 -5.442 -25.427 1.00 59.12 108 GLY A CA 1
ATOM 872 C C . GLY A 1 108 ? 3.717 -4.959 -25.873 1.00 59.12 108 GLY A C 1
ATOM 873 O O . GLY A 1 108 ? 3.193 -5.556 -26.840 1.00 59.12 108 GLY A O 1
#

Secondary structure (DSSP, 8-state):
-TGGGTTS-PPPPPTT--EE--BS-HHHHHHIIIIIGGGSTTSEEEEEEEEE-HHHHTTS-EEE-SSTT-EEE-EEGGGHHHHHHTEEEEEEEEEEEEHHHHHHHHH-

pLDDT: mean 92.3, std 6.77, range [59.12, 98.38]

Radius of gyration: 14.47 Å; chains: 1; bounding box: 33×27×40 Å